Protein AF-A0A968F4E0-F1 (afdb_monomer_lite)

Structure (mmCIF, N/CA/C/O backbone):
data_AF-A0A968F4E0-F1
#
_entry.id   AF-A0A968F4E0-F1
#
loop_
_atom_site.group_PDB
_atom_site.id
_atom_site.type_symbol
_atom_site.label_atom_id
_atom_site.label_alt_id
_atom_site.label_comp_id
_atom_site.label_asym_id
_atom_site.label_entity_id
_atom_site.label_seq_id
_atom_site.pdbx_PDB_ins_code
_atom_site.Cartn_x
_atom_site.Cartn_y
_atom_site.Cartn_z
_atom_site.occupancy
_atom_site.B_iso_or_equiv
_atom_site.auth_seq_id
_atom_site.auth_comp_id
_atom_site.auth_asym_id
_atom_site.auth_atom_id
_atom_site.pdbx_PDB_model_num
ATOM 1 N N . ASP A 1 1 ? 15.325 -7.572 -2.540 1.00 67.19 1 ASP A N 1
ATOM 2 C CA . ASP A 1 1 ? 14.368 -6.751 -1.776 1.00 67.19 1 ASP A CA 1
ATOM 3 C C . ASP A 1 1 ? 14.840 -6.572 -0.351 1.00 67.19 1 ASP A C 1
ATOM 5 O O . ASP A 1 1 ? 15.255 -7.543 0.276 1.00 67.19 1 ASP A O 1
ATOM 9 N N . ALA A 1 2 ? 14.810 -5.336 0.136 1.00 80.75 2 ALA A N 1
ATOM 10 C CA . ALA A 1 2 ? 15.058 -5.014 1.535 1.00 80.75 2 ALA A CA 1
ATOM 11 C C . ALA A 1 2 ? 13.721 -4.674 2.198 1.00 80.75 2 ALA A C 1
ATOM 13 O O . ALA A 1 2 ? 12.977 -3.844 1.682 1.00 80.75 2 ALA A O 1
ATOM 14 N N . ILE A 1 3 ? 13.422 -5.320 3.327 1.00 89.50 3 ILE A N 1
ATOM 15 C CA . ILE A 1 3 ? 12.232 -5.033 4.134 1.00 89.50 3 ILE A CA 1
ATOM 16 C C . ILE A 1 3 ? 12.692 -4.547 5.504 1.00 89.50 3 ILE A C 1
ATOM 18 O O . ILE A 1 3 ? 13.523 -5.191 6.147 1.00 89.50 3 ILE A O 1
ATOM 22 N N . LYS A 1 4 ? 12.151 -3.418 5.960 1.00 90.62 4 LYS A N 1
ATOM 23 C CA . LYS A 1 4 ? 12.332 -2.912 7.323 1.00 90.62 4 LYS A CA 1
ATOM 24 C C . LYS A 1 4 ? 10.979 -2.783 8.001 1.00 90.62 4 LYS A C 1
ATOM 26 O O . LYS A 1 4 ? 10.036 -2.288 7.392 1.00 90.62 4 LYS A O 1
ATOM 31 N N . THR A 1 5 ? 10.915 -3.215 9.256 1.00 88.88 5 THR A N 1
ATOM 32 C CA . THR A 1 5 ? 9.693 -3.174 10.066 1.00 88.88 5 THR A CA 1
ATOM 33 C C . THR A 1 5 ? 9.949 -2.371 11.331 1.00 88.88 5 THR A C 1
ATOM 35 O O . THR A 1 5 ? 11.013 -2.515 11.938 1.00 88.88 5 THR A O 1
ATOM 38 N N . PHE A 1 6 ? 8.992 -1.534 11.720 1.00 89.44 6 PHE A N 1
ATOM 39 C CA . PHE A 1 6 ? 9.056 -0.715 12.929 1.00 89.44 6 PHE A CA 1
ATOM 40 C C . PHE A 1 6 ? 7.693 -0.688 13.613 1.00 89.44 6 PHE A C 1
ATOM 42 O O . PHE A 1 6 ? 6.683 -0.540 12.935 1.00 89.44 6 PHE A O 1
ATOM 49 N N . ASP A 1 7 ? 7.673 -0.740 14.943 1.00 90.94 7 ASP A N 1
ATOM 50 C CA . ASP A 1 7 ? 6.451 -0.560 15.725 1.00 90.94 7 ASP A CA 1
ATOM 51 C C . ASP A 1 7 ? 6.489 0.788 16.460 1.00 90.94 7 ASP A C 1
ATOM 53 O O . ASP A 1 7 ? 7.426 1.074 17.208 1.00 90.94 7 ASP A O 1
ATOM 57 N N . ILE A 1 8 ? 5.479 1.636 16.244 1.00 87.81 8 ILE A N 1
ATOM 58 C CA . ILE A 1 8 ? 5.375 2.977 16.840 1.00 87.81 8 ILE A CA 1
ATOM 59 C C . ILE A 1 8 ? 3.929 3.215 17.284 1.00 87.81 8 ILE A C 1
ATOM 61 O O . ILE A 1 8 ? 3.040 3.330 16.453 1.00 87.81 8 ILE A O 1
ATOM 65 N N . ASN A 1 9 ? 3.665 3.344 18.589 1.00 84.06 9 ASN A N 1
ATOM 66 C CA . ASN A 1 9 ? 2.337 3.698 19.126 1.00 84.06 9 ASN A CA 1
ATOM 67 C C . ASN A 1 9 ? 1.166 2.879 18.533 1.00 84.06 9 ASN A C 1
ATOM 69 O O . ASN A 1 9 ? 0.190 3.454 18.061 1.00 84.06 9 ASN A O 1
ATOM 73 N N . GLN A 1 10 ? 1.257 1.542 18.566 1.00 88.81 10 GLN A N 1
ATOM 74 C CA . GLN A 1 10 ? 0.275 0.607 17.974 1.00 88.81 10 GLN A CA 1
ATOM 75 C C . GLN A 1 10 ? 0.198 0.630 16.439 1.00 88.81 10 GLN A C 1
ATOM 77 O O . GLN A 1 10 ? -0.705 0.019 15.873 1.00 88.81 10 GLN A O 1
ATOM 82 N N . TRP A 1 11 ? 1.114 1.320 15.764 1.00 94.25 11 TRP A N 1
ATOM 83 C CA . TRP A 1 11 ? 1.298 1.201 14.326 1.00 94.25 11 TRP A CA 1
ATOM 84 C C . TRP A 1 11 ? 2.437 0.245 14.022 1.00 94.25 11 TRP A C 1
ATOM 86 O O . TRP A 1 11 ? 3.527 0.428 14.562 1.00 94.25 11 TRP A O 1
ATOM 96 N N . SER A 1 12 ? 2.203 -0.706 13.125 1.00 95.56 12 SER A N 1
ATOM 97 C CA . SER A 1 12 ? 3.268 -1.489 12.499 1.00 95.56 12 SER A CA 1
ATOM 98 C C . SER A 1 12 ? 3.546 -0.910 11.119 1.00 95.56 12 SER A C 1
ATOM 100 O O . SER A 1 12 ? 2.657 -0.805 10.275 1.00 95.56 12 SER A O 1
ATOM 102 N N . VAL A 1 13 ? 4.783 -0.484 10.907 1.00 95.56 13 VAL A N 1
ATOM 103 C CA . VAL A 1 13 ? 5.232 0.170 9.681 1.00 95.56 13 VAL A CA 1
ATOM 104 C C . VAL A 1 13 ? 6.142 -0.774 8.924 1.00 95.56 13 VAL A C 1
ATOM 106 O O . VAL A 1 13 ? 7.124 -1.261 9.483 1.00 95.56 13 VAL A O 1
ATOM 109 N N . TRP A 1 14 ? 5.851 -0.975 7.645 1.00 94.94 14 TRP A N 1
ATOM 110 C CA . TRP A 1 14 ? 6.620 -1.818 6.740 1.00 94.94 14 TRP A CA 1
ATOM 111 C C . TRP A 1 14 ? 7.155 -0.965 5.603 1.00 94.94 14 TRP A C 1
ATOM 113 O O . TRP A 1 14 ? 6.391 -0.301 4.911 1.00 94.94 14 TRP A O 1
ATOM 123 N N . LEU A 1 15 ? 8.466 -0.996 5.396 1.00 95.69 15 LEU A N 1
ATOM 124 C CA . LEU A 1 15 ? 9.117 -0.375 4.250 1.00 95.69 15 LEU A CA 1
ATOM 125 C C . LEU A 1 15 ? 9.738 -1.472 3.399 1.00 95.69 15 LEU A C 1
ATOM 127 O O . LEU A 1 15 ? 10.564 -2.234 3.902 1.00 95.69 15 LEU A O 1
ATOM 131 N N . LYS A 1 16 ? 9.353 -1.543 2.127 1.00 95.62 16 LYS A N 1
ATOM 132 C CA . LYS A 1 16 ? 9.929 -2.449 1.135 1.00 95.62 16 LYS A CA 1
ATOM 133 C C . LYS A 1 16 ? 10.566 -1.632 0.023 1.00 95.62 16 LYS A C 1
ATOM 135 O O . LYS A 1 16 ? 9.921 -0.753 -0.537 1.00 95.62 16 LYS A O 1
ATOM 140 N N . GLU A 1 17 ? 11.798 -1.973 -0.327 1.00 94.62 17 GLU A N 1
ATOM 141 C CA . GLU A 1 17 ? 12.467 -1.459 -1.521 1.00 94.62 17 GLU A CA 1
ATOM 142 C C . GLU A 1 17 ? 12.944 -2.623 -2.390 1.00 94.62 17 GLU A C 1
ATOM 144 O O . GLU A 1 17 ? 13.481 -3.622 -1.887 1.00 94.62 17 GLU A O 1
ATOM 149 N N . GLY A 1 18 ? 12.741 -2.493 -3.698 1.00 95.12 18 GLY A N 1
ATOM 150 C CA . GLY A 1 18 ? 13.039 -3.536 -4.670 1.00 95.12 18 GLY A CA 1
ATOM 151 C C . GLY A 1 18 ? 13.483 -2.972 -6.012 1.00 95.12 18 GLY A C 1
ATOM 152 O O . GLY A 1 18 ? 13.045 -1.907 -6.439 1.00 95.12 18 GLY A O 1
ATOM 153 N N . LEU A 1 19 ? 14.357 -3.720 -6.680 1.00 94.50 19 LEU A N 1
ATOM 154 C CA . LEU A 1 19 ? 14.671 -3.553 -8.096 1.00 94.50 19 LEU A CA 1
ATOM 155 C C . LEU A 1 19 ? 14.148 -4.787 -8.820 1.00 94.50 19 LEU A C 1
ATOM 157 O O . LEU A 1 19 ? 14.337 -5.903 -8.333 1.00 94.50 19 LEU A O 1
ATOM 161 N N . PHE A 1 20 ? 13.521 -4.602 -9.973 1.00 92.00 20 PHE A N 1
ATOM 162 C CA . PHE A 1 20 ? 12.958 -5.710 -10.739 1.00 92.00 20 PHE A CA 1
ATOM 163 C C . PHE A 1 20 ? 13.188 -5.531 -12.238 1.00 92.00 20 PHE A C 1
ATOM 165 O O . PHE A 1 20 ? 13.321 -4.416 -12.737 1.00 92.00 20 PHE A O 1
ATOM 172 N N . TRP A 1 21 ? 13.218 -6.654 -12.952 1.00 92.12 21 TRP A N 1
ATOM 173 C CA . TRP A 1 21 ? 13.199 -6.711 -14.411 1.00 92.12 21 TRP A CA 1
ATOM 174 C C . TRP A 1 21 ? 11.813 -7.162 -14.842 1.00 92.12 21 TRP A C 1
ATOM 176 O O . TRP A 1 21 ? 11.286 -8.127 -14.288 1.00 92.12 21 TRP A O 1
ATOM 1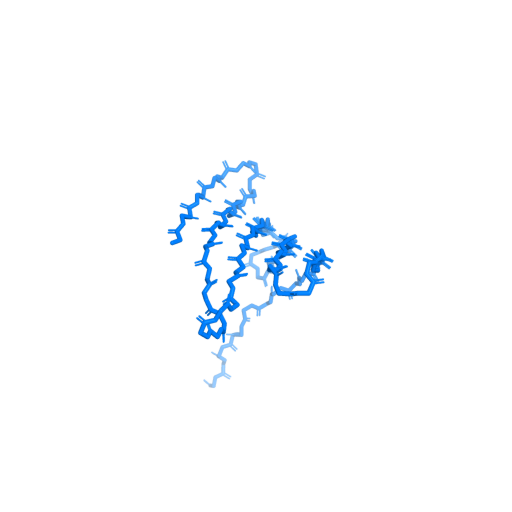86 N N . PHE A 1 22 ? 11.237 -6.478 -15.823 1.00 85.88 22 PHE A N 1
ATOM 187 C CA . PHE A 1 22 ? 9.947 -6.856 -16.400 1.00 85.88 22 PHE A CA 1
ATOM 188 C C . PHE A 1 22 ? 10.080 -7.359 -17.844 1.00 85.88 22 PHE A C 1
ATOM 190 O O . PHE A 1 22 ? 9.222 -8.113 -18.297 1.00 85.88 22 PHE A O 1
ATOM 197 N N . ASP A 1 23 ? 11.186 -7.042 -18.531 1.00 84.00 23 ASP A N 1
ATOM 198 C CA . ASP A 1 23 ? 11.596 -7.690 -19.779 1.00 84.00 23 ASP A CA 1
ATOM 199 C C . ASP A 1 23 ? 13.134 -7.673 -19.968 1.00 84.00 23 ASP A C 1
ATOM 201 O O . ASP A 1 23 ? 13.893 -7.335 -19.059 1.00 84.00 23 ASP A O 1
ATOM 205 N N . SER A 1 24 ? 13.617 -8.082 -21.149 1.00 84.12 24 SER A N 1
ATOM 206 C CA . SER A 1 24 ? 15.052 -8.158 -21.490 1.00 84.12 24 SER A CA 1
ATOM 207 C C . SER A 1 24 ? 15.834 -6.832 -21.422 1.00 84.12 24 SER A C 1
ATOM 209 O O . SER A 1 24 ? 17.064 -6.856 -21.385 1.00 84.12 24 SER A O 1
ATOM 211 N N . LYS A 1 25 ? 15.147 -5.688 -21.446 1.00 82.69 25 LYS A N 1
ATOM 212 C CA . LYS A 1 25 ? 15.704 -4.325 -21.428 1.00 82.69 25 LYS A CA 1
ATOM 213 C C . LYS A 1 25 ? 15.045 -3.441 -20.363 1.00 82.69 25 LYS A C 1
ATOM 215 O O . LYS A 1 25 ? 15.670 -2.492 -19.891 1.00 82.69 25 LYS A O 1
ATOM 220 N N . GLY A 1 26 ? 13.816 -3.765 -19.981 1.00 89.81 26 GLY A N 1
ATOM 221 C CA . GLY A 1 26 ? 13.009 -3.081 -18.992 1.00 89.81 26 GLY A CA 1
ATOM 222 C C . GLY A 1 26 ? 13.358 -3.489 -17.567 1.00 89.81 26 GLY A C 1
ATOM 223 O O . GLY A 1 26 ? 13.217 -4.650 -17.171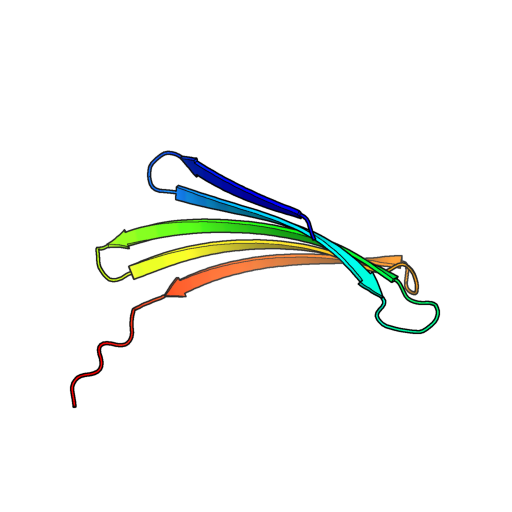 1.00 89.81 26 GLY A O 1
ATOM 224 N N . TYR A 1 27 ? 13.781 -2.504 -16.783 1.00 93.62 27 TYR A N 1
ATOM 225 C CA . TYR A 1 27 ? 13.950 -2.615 -15.342 1.00 93.62 27 TYR A CA 1
ATOM 226 C C . TYR A 1 27 ? 13.235 -1.465 -14.643 1.00 93.62 27 TYR A C 1
ATOM 228 O O . TYR A 1 27 ? 12.985 -0.406 -15.230 1.00 93.62 27 TYR A O 1
ATOM 236 N N . GLY A 1 28 ? 12.916 -1.685 -13.378 1.00 94.81 28 GLY A N 1
ATOM 237 C CA . GLY A 1 28 ? 12.245 -0.716 -12.539 1.00 94.81 28 GLY A CA 1
ATOM 238 C C . GLY A 1 28 ? 12.715 -0.784 -11.099 1.00 94.81 28 GLY A C 1
ATOM 239 O O . GLY A 1 28 ? 13.448 -1.689 -10.686 1.00 94.81 28 GLY A O 1
ATOM 240 N N . ALA A 1 29 ? 12.278 0.214 -10.348 1.00 95.50 29 ALA A N 1
ATOM 241 C CA . ALA A 1 29 ? 12.441 0.292 -8.911 1.00 95.50 29 ALA A CA 1
ATOM 242 C C . ALA A 1 29 ? 11.065 0.459 -8.270 1.00 95.50 29 ALA A C 1
ATOM 244 O O . ALA A 1 29 ? 10.211 1.171 -8.802 1.00 95.50 29 ALA A O 1
ATOM 245 N N . GLU A 1 30 ? 10.863 -0.188 -7.131 1.00 96.31 30 GLU A N 1
ATOM 246 C CA . GLU A 1 30 ? 9.682 -0.000 -6.301 1.00 96.31 30 GLU A CA 1
ATOM 247 C C . GLU A 1 30 ? 10.076 0.363 -4.870 1.00 96.31 30 GLU A C 1
ATOM 249 O O . GLU A 1 30 ? 11.020 -0.191 -4.298 1.00 96.31 30 GLU A O 1
ATOM 254 N N . SER A 1 31 ? 9.301 1.271 -4.287 1.00 97.19 31 SER A N 1
ATOM 255 C CA . SER A 1 31 ? 9.313 1.597 -2.868 1.00 97.19 31 SER A CA 1
ATOM 256 C C . SER A 1 31 ? 7.882 1.520 -2.352 1.00 97.19 31 SER A C 1
ATOM 258 O O . SER A 1 31 ? 6.985 2.167 -2.888 1.00 97.19 31 SER A O 1
ATOM 260 N N . VAL A 1 32 ? 7.653 0.738 -1.303 1.00 97.44 32 VAL A N 1
ATOM 261 C CA . VAL A 1 32 ? 6.338 0.584 -0.676 1.00 97.44 32 VAL A CA 1
ATOM 262 C C . VAL A 1 32 ? 6.457 0.885 0.807 1.00 97.44 32 VAL A C 1
ATOM 264 O O . VAL A 1 32 ? 7.331 0.346 1.484 1.00 97.44 32 VAL A O 1
ATOM 267 N N . ALA A 1 33 ? 5.555 1.722 1.307 1.00 97.06 33 ALA A N 1
ATOM 268 C CA . ALA A 1 33 ? 5.354 1.961 2.726 1.00 97.06 33 ALA A CA 1
ATOM 269 C C . ALA A 1 33 ? 3.946 1.509 3.126 1.00 97.06 33 ALA A C 1
ATOM 271 O O . ALA A 1 33 ? 2.965 2.008 2.577 1.00 97.06 33 ALA A O 1
ATOM 272 N N . GLU A 1 34 ? 3.839 0.587 4.080 1.00 97.38 34 GLU A N 1
ATOM 273 C CA . GLU A 1 34 ? 2.566 0.161 4.668 1.00 97.38 34 GLU A CA 1
ATOM 274 C C . GLU A 1 34 ? 2.508 0.527 6.148 1.00 97.38 34 GLU A C 1
ATOM 276 O O . GLU A 1 34 ? 3.486 0.377 6.878 1.00 97.38 34 GLU A O 1
ATOM 281 N N . PHE A 1 35 ? 1.345 0.996 6.583 1.00 97.00 35 PHE A N 1
ATOM 282 C CA . PHE A 1 35 ? 1.058 1.438 7.938 1.00 97.00 35 PHE A CA 1
ATOM 283 C C . PHE A 1 35 ? -0.174 0.698 8.433 1.00 97.00 35 PHE A C 1
ATOM 285 O O . PHE A 1 35 ? -1.291 0.973 7.992 1.00 97.00 35 PHE A O 1
ATOM 292 N N . ASP A 1 36 ? 0.046 -0.226 9.355 1.00 97.31 36 ASP A N 1
ATOM 293 C CA . ASP A 1 36 ? -0.975 -1.075 9.946 1.00 97.31 36 ASP A CA 1
ATOM 294 C C . ASP A 1 36 ? -1.368 -0.568 11.324 1.00 97.31 36 ASP A C 1
ATOM 296 O O . ASP A 1 36 ? -0.508 -0.386 12.180 1.00 97.31 36 ASP A O 1
ATOM 300 N N . HIS A 1 3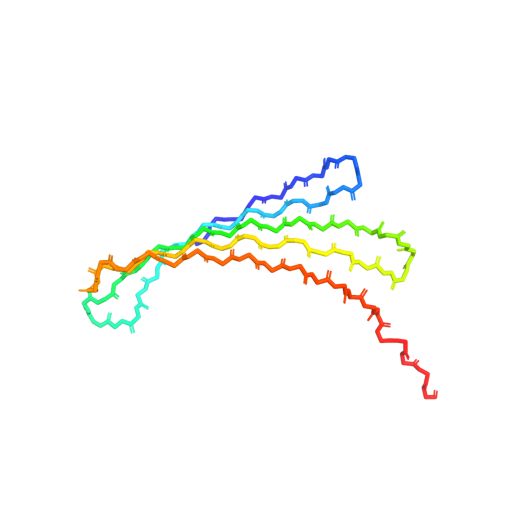7 ? -2.667 -0.394 11.559 1.00 96.25 37 HIS A N 1
ATOM 301 C CA . HIS A 1 37 ? -3.208 -0.018 12.859 1.00 96.25 37 HIS A CA 1
ATOM 302 C C . HIS A 1 37 ? -4.422 -0.879 13.233 1.00 96.25 37 HIS A C 1
ATOM 304 O O . HIS A 1 37 ? -5.439 -0.857 12.529 1.00 96.25 37 HIS A O 1
ATOM 310 N N . PRO A 1 38 ? -4.370 -1.637 14.340 1.00 94.94 38 PRO A N 1
ATOM 311 C CA . PRO A 1 38 ? -5.533 -2.346 14.846 1.00 94.94 38 PRO A CA 1
ATOM 312 C C . PRO A 1 38 ? -6.530 -1.337 15.431 1.00 94.94 38 PRO A C 1
ATOM 314 O O . PRO A 1 38 ? -6.302 -0.759 16.488 1.00 94.94 38 PRO A O 1
ATOM 317 N N . VAL A 1 39 ? -7.663 -1.146 14.756 1.00 94.31 39 VAL A N 1
ATOM 318 C CA . VAL A 1 39 ? -8.734 -0.240 15.214 1.00 94.31 39 VAL A CA 1
ATOM 319 C C . VAL A 1 39 ? -9.558 -0.891 16.324 1.00 94.31 39 VAL A C 1
ATOM 321 O O . VAL A 1 39 ? -10.010 -0.235 17.258 1.00 94.31 39 VAL A O 1
ATOM 324 N N . THR A 1 40 ? -9.761 -2.206 16.223 1.00 92.88 40 THR A N 1
ATOM 325 C CA . THR A 1 40 ? -10.362 -3.046 17.268 1.00 92.88 40 THR A CA 1
ATOM 326 C C . THR A 1 40 ? -9.666 -4.406 17.274 1.00 92.88 40 THR A C 1
ATOM 328 O O . THR A 1 40 ? -8.821 -4.678 16.424 1.00 92.88 40 THR A O 1
ATOM 331 N N . THR A 1 41 ? -10.073 -5.316 18.161 1.00 89.31 41 THR A N 1
ATOM 332 C CA . THR A 1 41 ? -9.562 -6.698 18.177 1.00 89.31 41 THR A CA 1
ATOM 333 C C . THR A 1 41 ? -9.814 -7.478 16.881 1.00 89.31 41 THR A C 1
ATOM 335 O O . THR A 1 41 ? -9.134 -8.468 16.639 1.00 89.31 41 THR A O 1
ATOM 338 N N . ASN A 1 42 ? -10.765 -7.047 16.044 1.00 93.38 42 ASN A N 1
ATOM 339 C CA . ASN A 1 42 ? -11.162 -7.744 14.815 1.00 93.38 42 ASN A CA 1
ATOM 340 C C . ASN A 1 42 ? -11.141 -6.843 13.572 1.00 93.38 42 ASN A C 1
ATOM 342 O O . ASN A 1 42 ? -11.722 -7.207 12.551 1.00 93.38 42 ASN A O 1
ATOM 346 N N . ILE A 1 43 ? -10.562 -5.645 13.648 1.00 94.56 43 ILE A N 1
ATOM 347 C CA . ILE A 1 43 ? -10.500 -4.726 12.508 1.00 94.56 43 ILE A CA 1
ATOM 348 C C . ILE A 1 43 ? -9.095 -4.151 12.428 1.00 94.56 43 ILE A C 1
ATOM 350 O O . ILE A 1 43 ? -8.658 -3.468 13.353 1.00 94.56 43 ILE A O 1
ATOM 354 N N . LEU A 1 44 ? -8.429 -4.393 11.302 1.00 95.38 44 LEU A N 1
ATOM 355 C CA . LEU A 1 44 ? -7.149 -3.788 10.956 1.00 95.38 44 LEU A CA 1
ATOM 356 C C . LEU A 1 44 ? -7.383 -2.695 9.916 1.00 95.38 44 LEU A C 1
ATOM 358 O O . LEU A 1 44 ? -7.976 -2.958 8.872 1.00 95.38 44 LEU A O 1
ATOM 362 N N . PHE A 1 45 ? -6.907 -1.489 10.192 1.00 97.12 45 PHE A N 1
ATOM 363 C CA . PHE A 1 45 ? -6.742 -0.445 9.191 1.00 97.12 45 PHE A CA 1
ATOM 364 C C . PHE A 1 45 ? -5.340 -0.543 8.585 1.00 97.12 45 PHE A C 1
ATOM 366 O O . PHE A 1 45 ? -4.373 -0.705 9.325 1.00 97.12 45 PHE A O 1
ATOM 373 N N . ARG A 1 46 ? -5.235 -0.409 7.261 1.00 97.50 46 ARG A N 1
ATOM 374 C CA . ARG A 1 46 ? -3.964 -0.291 6.539 1.00 97.50 46 ARG A CA 1
ATOM 375 C C . ARG A 1 46 ? -3.994 0.923 5.629 1.00 97.50 46 ARG A C 1
ATOM 377 O O . ARG A 1 46 ? -4.923 1.075 4.835 1.00 97.50 46 ARG A O 1
ATOM 384 N N . SER A 1 47 ? -2.949 1.733 5.698 1.00 97.75 47 SER A N 1
ATOM 385 C CA . SER A 1 47 ? -2.601 2.695 4.653 1.00 97.75 47 SER A CA 1
ATOM 386 C C . SER A 1 47 ? -1.362 2.191 3.921 1.00 97.75 47 SER A C 1
ATOM 388 O O . SER A 1 47 ? -0.396 1.778 4.556 1.00 97.75 47 SER A O 1
ATOM 390 N N . ARG A 1 48 ? -1.396 2.196 2.591 1.00 97.56 48 ARG A N 1
ATOM 391 C CA . ARG A 1 48 ? -0.274 1.829 1.727 1.00 97.56 48 ARG A CA 1
ATOM 392 C C . ARG A 1 48 ? 0.034 2.991 0.797 1.00 97.56 48 ARG A C 1
ATOM 394 O O . ARG A 1 48 ? -0.872 3.488 0.138 1.00 97.56 48 ARG A O 1
ATOM 401 N N . THR A 1 49 ? 1.305 3.359 0.708 1.00 97.88 49 THR A N 1
ATOM 402 C CA . THR A 1 49 ? 1.843 4.224 -0.345 1.00 97.88 49 THR A CA 1
ATOM 403 C C . THR A 1 49 ? 2.819 3.407 -1.175 1.00 97.88 49 THR A C 1
ATOM 405 O O . THR A 1 49 ? 3.772 2.857 -0.621 1.00 97.88 49 THR A O 1
ATOM 408 N N . GLY A 1 50 ? 2.597 3.333 -2.482 1.00 97.31 50 GLY A N 1
ATOM 409 C CA . GLY A 1 50 ? 3.531 2.737 -3.431 1.00 97.31 50 GLY A CA 1
ATOM 410 C C . GLY A 1 50 ? 4.094 3.791 -4.374 1.00 97.31 50 GLY A C 1
ATOM 411 O O . GLY A 1 50 ? 3.366 4.658 -4.847 1.00 97.31 50 GLY A O 1
ATOM 412 N N . LEU A 1 51 ? 5.396 3.720 -4.632 1.00 97.56 51 LEU A N 1
ATOM 413 C CA . LEU A 1 51 ? 6.084 4.472 -5.671 1.00 97.56 51 LEU A CA 1
ATOM 414 C C . LEU A 1 51 ? 6.785 3.472 -6.583 1.00 97.56 51 LEU A C 1
ATOM 416 O O . LEU A 1 51 ? 7.600 2.674 -6.116 1.00 97.56 51 LEU A O 1
ATOM 420 N N . GLN A 1 52 ? 6.495 3.542 -7.873 1.00 96.12 52 GLN A N 1
ATOM 421 C CA . GLN A 1 52 ? 7.140 2.729 -8.889 1.00 96.12 52 GLN A CA 1
ATOM 422 C C . GLN A 1 52 ? 7.751 3.631 -9.951 1.00 96.12 52 GLN A C 1
ATOM 424 O O . GLN A 1 52 ? 7.149 4.611 -10.380 1.00 96.12 52 GLN A O 1
ATOM 429 N N . TRP A 1 53 ? 8.963 3.294 -10.372 1.00 95.62 53 TRP A N 1
ATOM 430 C CA . TRP A 1 53 ? 9.628 3.926 -11.500 1.00 95.62 53 TRP A CA 1
ATOM 431 C C . TRP A 1 53 ? 10.014 2.863 -12.520 1.00 95.62 53 TRP A C 1
ATOM 433 O O . TRP A 1 53 ? 10.590 1.835 -12.151 1.00 95.62 53 TRP A O 1
ATOM 443 N N . LEU A 1 54 ? 9.731 3.130 -13.794 1.00 94.12 54 LEU A N 1
ATOM 444 C CA . LEU A 1 54 ? 10.084 2.265 -14.915 1.00 94.12 54 LEU A CA 1
ATOM 445 C C . LEU A 1 54 ? 11.037 3.004 -15.858 1.00 94.12 54 LEU A C 1
ATOM 447 O O . LEU A 1 54 ? 10.830 4.167 -16.211 1.00 94.12 54 LEU A O 1
ATOM 451 N N . ASN A 1 55 ? 12.106 2.329 -16.278 1.00 91.62 55 ASN A N 1
ATOM 452 C CA . ASN A 1 55 ? 13.104 2.949 -17.147 1.00 91.62 55 ASN A CA 1
ATOM 453 C C . ASN A 1 55 ? 12.624 3.120 -18.600 1.00 91.62 55 ASN A C 1
ATOM 455 O O . ASN A 1 55 ? 12.990 4.097 -19.251 1.00 91.62 55 ASN A O 1
ATOM 459 N N . ASP A 1 56 ? 11.843 2.170 -19.117 1.00 85.81 56 ASP A N 1
ATOM 460 C CA . ASP A 1 56 ? 11.580 2.060 -20.560 1.00 85.81 56 ASP A CA 1
ATOM 461 C C . ASP A 1 56 ? 10.717 3.216 -21.095 1.00 85.81 56 ASP A C 1
ATOM 463 O O . ASP A 1 56 ? 11.047 3.850 -22.097 1.00 85.81 56 ASP A O 1
ATOM 467 N N . ASP A 1 57 ? 9.667 3.579 -20.362 1.00 84.69 57 ASP A N 1
ATOM 468 C CA . ASP A 1 57 ? 8.769 4.691 -20.683 1.00 84.69 57 ASP A CA 1
ATOM 469 C C . ASP A 1 57 ? 9.027 5.947 -19.831 1.00 84.69 57 ASP A C 1
ATOM 471 O O . ASP A 1 57 ? 8.358 6.969 -20.002 1.00 84.69 57 ASP A O 1
ATOM 475 N N . LYS A 1 58 ? 10.025 5.891 -18.937 1.00 86.62 58 LYS A N 1
ATOM 476 C CA . LYS A 1 58 ? 10.332 6.926 -17.936 1.00 86.62 58 LYS A CA 1
ATOM 477 C C . LYS A 1 58 ? 9.117 7.287 -17.077 1.00 86.62 58 LYS A C 1
ATOM 479 O O . LYS A 1 58 ? 8.992 8.437 -16.644 1.00 86.62 58 LYS A O 1
ATOM 484 N N . SER A 1 59 ? 8.222 6.332 -16.849 1.00 91.62 59 SER A N 1
ATOM 485 C CA . SER A 1 59 ? 7.045 6.542 -16.021 1.00 91.62 59 SER A CA 1
ATOM 486 C C . SER A 1 59 ? 7.398 6.518 -14.536 1.00 91.62 59 SER A C 1
ATOM 488 O O . SER A 1 59 ? 8.351 5.874 -14.080 1.00 91.62 59 SER A O 1
ATOM 490 N N . ILE A 1 60 ? 6.614 7.281 -13.782 1.00 95.31 60 ILE A N 1
ATOM 491 C CA . ILE A 1 60 ? 6.565 7.226 -12.329 1.00 95.31 60 ILE A CA 1
ATOM 492 C C . ILE A 1 60 ? 5.101 7.036 -11.963 1.00 95.31 60 ILE A C 1
ATOM 494 O O . ILE A 1 60 ? 4.260 7.858 -12.328 1.00 95.31 60 ILE A O 1
ATOM 498 N N . GLU A 1 61 ? 4.815 5.977 -11.223 1.00 95.56 61 GLU A N 1
ATOM 499 C CA . GLU A 1 61 ? 3.495 5.696 -10.683 1.00 95.56 61 GLU A CA 1
ATOM 500 C C . GLU A 1 61 ? 3.523 5.887 -9.170 1.00 95.56 61 GLU A C 1
ATOM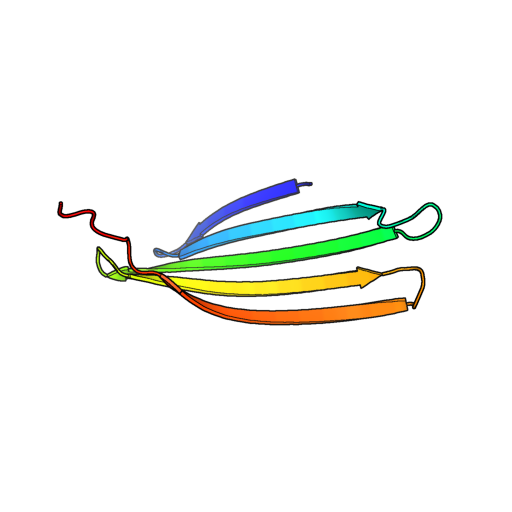 502 O O . GLU A 1 61 ? 4.388 5.357 -8.473 1.00 95.56 61 GLU A O 1
ATOM 507 N N . LEU A 1 62 ? 2.580 6.679 -8.665 1.00 97.06 62 LEU A N 1
ATOM 508 C CA . LEU A 1 62 ? 2.357 6.875 -7.240 1.00 97.06 62 LEU A CA 1
ATOM 509 C C . LEU A 1 62 ? 0.949 6.391 -6.924 1.00 97.06 62 LEU A C 1
ATOM 511 O O . LEU A 1 62 ? -0.025 6.923 -7.461 1.00 97.06 62 LEU A O 1
ATOM 515 N N . ASP A 1 63 ? 0.846 5.423 -6.025 1.00 97.19 63 ASP A N 1
ATOM 516 C CA . ASP A 1 63 ? -0.427 4.921 -5.538 1.00 97.19 63 ASP A CA 1
ATOM 517 C C . ASP A 1 63 ? -0.564 5.149 -4.034 1.00 97.19 63 ASP A C 1
ATOM 519 O O . ASP A 1 63 ? 0.409 5.131 -3.273 1.00 97.19 63 ASP A O 1
ATOM 523 N N 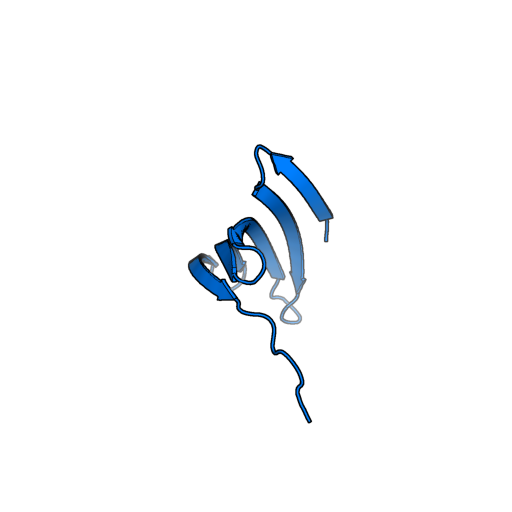. HIS A 1 64 ? -1.804 5.386 -3.615 1.00 97.44 64 HIS A N 1
ATOM 524 C CA . HIS A 1 64 ? -2.157 5.418 -2.211 1.00 97.44 64 HIS A CA 1
ATOM 525 C C . HIS A 1 64 ? -3.468 4.671 -1.991 1.00 97.44 64 HIS A C 1
ATOM 527 O O . HIS A 1 64 ? -4.477 4.960 -2.639 1.00 97.44 64 HIS A O 1
ATOM 533 N N . LEU A 1 65 ? -3.459 3.720 -1.061 1.00 97.94 65 LEU A N 1
ATOM 534 C CA . LEU A 1 65 ? -4.590 2.852 -0.770 1.00 97.94 65 LEU A CA 1
ATOM 535 C C . LEU A 1 65 ? -4.883 2.837 0.727 1.00 97.94 65 LEU A C 1
ATOM 537 O O . LEU A 1 65 ? -3.996 2.635 1.552 1.00 97.94 65 LEU A O 1
ATOM 541 N N . PHE A 1 66 ? -6.163 2.972 1.062 1.00 97.75 66 PHE A N 1
ATOM 542 C CA . PHE A 1 66 ? -6.681 2.790 2.413 1.00 97.75 66 PHE A CA 1
ATOM 543 C C . PHE A 1 66 ? -7.578 1.560 2.443 1.00 97.75 66 PHE A C 1
ATOM 545 O O . PHE A 1 66 ? -8.442 1.398 1.583 1.00 97.75 66 PHE A O 1
ATOM 552 N N . SER A 1 67 ? -7.374 0.680 3.416 1.00 97.62 67 SER A N 1
ATOM 553 C CA . SER A 1 67 ? -8.101 -0.586 3.516 1.00 97.62 67 SER A CA 1
ATOM 554 C C . SER A 1 67 ? -8.477 -0.908 4.956 1.00 97.62 67 SER A C 1
ATOM 556 O O . SER A 1 67 ? -7.740 -0.604 5.891 1.00 97.62 67 SER A O 1
ATOM 558 N N . PHE A 1 68 ? -9.627 -1.564 5.120 1.00 97.00 68 PHE A N 1
ATOM 559 C CA . PHE A 1 68 ? -10.042 -2.184 6.373 1.00 97.00 68 PHE A CA 1
ATOM 560 C C . PHE A 1 68 ? -10.159 -3.690 6.173 1.00 97.00 68 PHE A C 1
ATOM 562 O O . PHE A 1 68 ? -10.881 -4.150 5.288 1.00 97.00 68 PHE A O 1
ATOM 569 N N . TYR A 1 69 ? -9.487 -4.455 7.024 1.00 95.31 69 TYR A N 1
ATOM 570 C CA . TYR A 1 69 ? -9.535 -5.910 7.020 1.00 95.31 69 TYR A C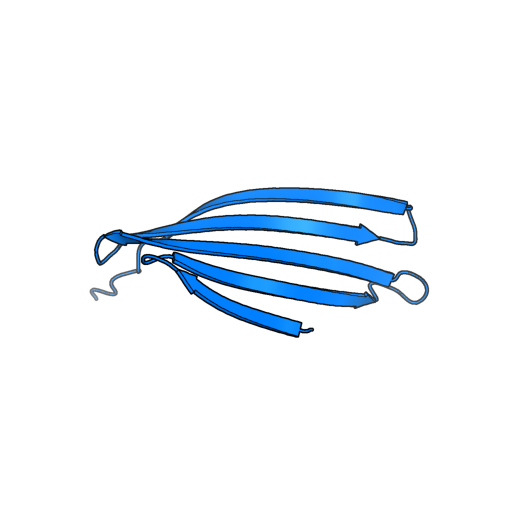A 1
ATOM 571 C C . TYR A 1 69 ? -10.292 -6.401 8.243 1.00 95.31 69 TYR A C 1
ATOM 573 O O . TYR A 1 69 ? -10.078 -5.929 9.361 1.00 95.31 69 TYR A O 1
ATOM 581 N N . LYS A 1 70 ? -11.155 -7.391 8.026 1.00 93.44 70 LYS A N 1
ATOM 582 C CA . LYS A 1 70 ? -11.828 -8.145 9.080 1.00 93.44 70 LYS A CA 1
ATOM 583 C C . LYS A 1 70 ? -11.439 -9.617 8.929 1.00 93.44 70 LYS A C 1
ATOM 585 O O . LYS A 1 70 ? -11.563 -10.142 7.821 1.00 93.44 70 LYS A O 1
ATOM 590 N N . PRO A 1 71 ? -10.991 -10.300 9.995 1.00 86.56 71 PRO A N 1
ATOM 591 C CA . PRO A 1 71 ? -10.678 -11.714 9.920 1.00 86.56 71 PRO A CA 1
ATOM 592 C C . PRO A 1 71 ? -11.949 -12.501 9.590 1.00 86.56 71 PRO A C 1
ATOM 594 O O . PRO A 1 71 ? -13.012 -12.286 10.184 1.00 86.56 71 PRO A O 1
ATOM 597 N N . LEU A 1 72 ? -11.838 -13.427 8.640 1.00 85.56 72 LEU A N 1
ATOM 598 C CA . LEU A 1 72 ? -12.904 -14.372 8.340 1.00 85.56 72 LEU A CA 1
ATOM 599 C C . LEU A 1 72 ? -12.978 -15.367 9.498 1.00 85.56 72 LEU A C 1
ATOM 601 O O . LEU A 1 72 ? -12.123 -16.236 9.650 1.00 85.56 72 LEU A O 1
ATOM 605 N N . THR A 1 73 ? -13.984 -15.228 10.354 1.00 74.25 73 THR A N 1
ATOM 606 C CA . THR A 1 73 ? -14.273 -16.246 11.364 1.00 74.25 73 THR A CA 1
ATOM 607 C C . THR A 1 73 ? -14.901 -17.433 10.638 1.00 74.25 73 THR A C 1
ATOM 609 O O . THR A 1 73 ? -16.057 -17.364 10.229 1.00 74.25 73 THR A O 1
ATOM 612 N N . SER A 1 74 ? -14.147 -18.517 10.451 1.00 56.12 74 SER A N 1
ATOM 613 C CA . SER A 1 74 ? -14.720 -19.796 10.031 1.00 56.12 74 SER A CA 1
ATOM 614 C C . SER A 1 74 ? -15.608 -20.317 11.159 1.00 56.12 74 SER A C 1
ATOM 616 O O . SER A 1 74 ? -15.115 -20.880 12.134 1.00 56.12 74 SER A O 1
ATOM 618 N N . LYS A 1 75 ? -16.919 -20.107 11.050 1.00 56.25 75 LYS A N 1
ATOM 619 C CA . LYS A 1 75 ? -17.904 -20.956 11.718 1.00 56.25 75 LYS A CA 1
ATOM 620 C C . LYS A 1 75 ? -18.538 -21.837 10.645 1.00 56.25 75 LYS A C 1
ATOM 622 O O . LYS A 1 75 ? -19.419 -21.367 9.930 1.00 56.25 75 LYS A O 1
ATOM 627 N N . SER A 1 76 ? -18.050 -23.071 10.522 1.00 43.44 76 SER A N 1
ATOM 628 C CA . SER A 1 76 ? -18.864 -24.204 10.067 1.00 43.44 76 SER A CA 1
ATOM 629 C C . SER A 1 76 ? -19.357 -24.944 11.296 1.00 43.44 76 SER A C 1
ATOM 631 O O . SER A 1 76 ? -18.474 -25.246 12.134 1.00 43.44 76 SER A O 1
#

Foldseek 3Di:
DDWDWDDDPQKIKIWDWDKDAPDPPKIKIKIKIKIWHPPDPFKIKIWMWMWMAIDPVRDIDIDIDIDIDGDPPDDD

Radius of gyration: 16.2 Å; chains: 1; bounding box: 35×31×41 Å

pLDDT: mean 90.94, std 9.8, range [43.44, 97.94]

Sequence (76 aa):
DAIKTFDINQWSVWLKEGLFWFDSKGYGAESVAEFDHPVTTNILFRSRTGLQWLNDDKSIELDHLFSFYKPLTSKS

Secondary structure (DSSP, 8-state):
-EEEEEEETTEEEEEEEEEEESSSS-EEEEEEEEEEEEEETTEEEEEEEEEEEESSS--EEEEEEEEEE-------